Protein AF-A0A8J5ZLN0-F1 (afdb_monomer_lite)

InterPro domains:
  IPR038837 tRNA ligase 1 [PTHR35460] (11-162)

Foldseek 3Di:
DVVVVVLVVVQQLVQLCVQPPPCSVVLSVVVVVVCVVQVKDWDKDWQALVVHALLFRWPDTHIATDWMWRPPPDDIDIDDPVRSVVVCVVSVHWHAKDFADDDPQLVVQVVVLCVVCVLPWWQVSSVVSRVVSGPDIDHISDDCCVGGRTGHSDDDDDDDDD

Organism: NCBI:txid47600

Sequence (162 aa):
MLQLHCCWCFCSGRMFHEAWGSKAGEKQAQFNDFIERNRICISMELVTAVLGDHGQRPREDYAVVTAVTELGNGKPKFYSTLEVIAFCRKWRLPTNHVWLFSTRKSVTSFFAAYDLLCEEGMATSVCRALDEVADISAPGSKDHIKVQGEILEGLVARIVSH

Structure (mmCIF, N/CA/C/O backbone):
data_AF-A0A8J5ZLN0-F1
#
_entry.id   AF-A0A8J5ZLN0-F1
#
loop_
_atom_site.group_PDB
_atom_site.id
_atom_site.type_symbol
_atom_site.label_atom_id
_atom_site.label_alt_id
_atom_site.label_comp_id
_atom_site.label_asym_id
_atom_site.label_entity_id
_atom_site.label_seq_id
_atom_site.pdbx_PDB_ins_code
_atom_site.Cartn_x
_atom_site.Cartn_y
_atom_site.Cartn_z
_atom_site.occupancy
_atom_site.B_iso_or_equiv
_atom_site.auth_seq_id
_atom_site.auth_comp_id
_atom_site.auth_asym_id
_atom_site.auth_atom_id
_atom_site.pdbx_PDB_model_num
ATOM 1 N N . MET A 1 1 ? -22.365 6.991 -11.140 1.00 40.84 1 MET A N 1
ATOM 2 C CA . MET A 1 1 ? -22.388 6.615 -9.705 1.00 40.84 1 MET A CA 1
ATOM 3 C C . MET A 1 1 ? -22.632 5.113 -9.474 1.00 40.84 1 MET A C 1
ATOM 5 O O . MET A 1 1 ? -22.018 4.574 -8.569 1.00 40.84 1 MET A O 1
ATOM 9 N N . LEU A 1 2 ? -23.415 4.403 -10.309 1.00 31.62 2 LEU A N 1
ATOM 10 C CA . LEU A 1 2 ? -23.573 2.931 -10.229 1.00 31.62 2 LEU A CA 1
ATOM 11 C C . LEU A 1 2 ? -22.278 2.125 -10.476 1.00 31.62 2 LEU A C 1
ATOM 13 O O . LEU A 1 2 ? -22.063 1.104 -9.832 1.00 31.62 2 LEU A O 1
ATOM 17 N N . GLN A 1 3 ? -21.400 2.594 -11.366 1.00 36.91 3 GLN A N 1
ATOM 18 C CA . GLN A 1 3 ? -20.183 1.866 -11.752 1.00 36.91 3 GLN A CA 1
ATOM 19 C C . GLN A 1 3 ? -19.179 1.717 -10.592 1.00 36.91 3 GLN A C 1
ATOM 21 O O . GLN A 1 3 ? -18.691 0.620 -10.351 1.00 36.91 3 GLN A O 1
ATOM 26 N N . LEU A 1 4 ? -18.957 2.776 -9.799 1.00 44.47 4 LEU A N 1
ATOM 27 C CA . LEU A 1 4 ? -18.068 2.743 -8.625 1.00 44.47 4 LEU A CA 1
ATOM 28 C C . LEU A 1 4 ? -18.597 1.826 -7.508 1.00 44.47 4 LEU A C 1
ATOM 30 O O . LEU A 1 4 ? -17.821 1.110 -6.880 1.00 44.47 4 LEU A O 1
ATOM 34 N N . HIS A 1 5 ? -19.916 1.796 -7.292 1.00 45.19 5 HIS A N 1
ATOM 35 C CA . HIS A 1 5 ? -20.533 0.935 -6.277 1.00 45.19 5 HIS A CA 1
ATOM 36 C C . HIS A 1 5 ? -20.477 -0.554 -6.674 1.00 45.19 5 HIS A C 1
ATOM 38 O O . HIS A 1 5 ? -20.201 -1.411 -5.836 1.00 45.19 5 HIS A O 1
ATOM 44 N N . CYS A 1 6 ? -20.659 -0.874 -7.963 1.00 48.56 6 CYS A N 1
ATOM 45 C CA . CYS A 1 6 ? -20.462 -2.232 -8.482 1.00 48.56 6 CYS A CA 1
ATOM 46 C C . CYS A 1 6 ? -18.997 -2.681 -8.405 1.00 48.56 6 CYS A C 1
ATOM 48 O O . CYS A 1 6 ? -18.744 -3.812 -7.990 1.00 48.56 6 CYS A O 1
ATOM 50 N N . CYS A 1 7 ? -18.041 -1.809 -8.745 1.00 53.06 7 CYS A N 1
ATOM 51 C CA . CYS A 1 7 ? -16.615 -2.111 -8.611 1.00 53.06 7 CYS A CA 1
ATOM 52 C C . CYS A 1 7 ? -16.233 -2.393 -7.151 1.00 53.06 7 CYS A C 1
ATOM 54 O O . CYS A 1 7 ? -15.542 -3.369 -6.894 1.00 53.06 7 CYS A O 1
ATOM 56 N N . TRP A 1 8 ? -16.747 -1.628 -6.182 1.00 60.25 8 TRP A N 1
ATOM 57 C CA . TRP A 1 8 ? -16.505 -1.886 -4.757 1.00 60.25 8 TRP A CA 1
ATOM 58 C C . TRP A 1 8 ? -17.024 -3.255 -4.292 1.00 60.25 8 TRP A C 1
ATOM 60 O O . TRP A 1 8 ? -16.283 -4.031 -3.684 1.00 60.25 8 TRP A O 1
ATOM 70 N N . CYS A 1 9 ? -18.286 -3.585 -4.583 1.00 60.50 9 CYS A N 1
ATOM 71 C CA . CYS A 1 9 ? -18.861 -4.875 -4.187 1.00 60.50 9 CYS A CA 1
ATOM 72 C C . CYS A 1 9 ? -18.128 -6.053 -4.846 1.00 60.50 9 CYS A C 1
ATOM 74 O O . CYS A 1 9 ? -17.879 -7.069 -4.197 1.00 60.50 9 CYS A O 1
ATOM 76 N N . PHE A 1 10 ? -17.742 -5.905 -6.116 1.00 59.31 10 PHE A N 1
ATOM 77 C CA . PHE A 1 10 ? -17.014 -6.932 -6.855 1.00 59.31 10 PHE A CA 1
ATOM 78 C C . PHE A 1 10 ? -15.578 -7.110 -6.342 1.00 59.31 10 PHE A C 1
ATOM 80 O O . PHE A 1 10 ? -15.160 -8.231 -6.044 1.00 59.31 10 PHE A O 1
ATOM 87 N N . CYS A 1 11 ? -14.837 -6.013 -6.175 1.00 67.38 11 CYS A N 1
ATOM 88 C CA . CYS A 1 11 ? -13.456 -6.043 -5.703 1.00 67.38 11 CYS A CA 1
ATOM 89 C C . CYS A 1 11 ? -13.368 -6.501 -4.247 1.00 67.38 11 CYS A C 1
ATOM 91 O O . CYS A 1 11 ? -12.535 -7.348 -3.943 1.00 67.38 11 CYS A O 1
ATOM 93 N N . SER A 1 12 ? -14.259 -6.043 -3.361 1.00 73.56 12 SER A N 1
ATOM 94 C CA . SER A 1 12 ? -14.265 -6.497 -1.963 1.00 73.56 12 SER A CA 1
ATOM 95 C C . SER A 1 12 ? -14.569 -7.994 -1.844 1.00 73.56 12 SER A C 1
ATOM 97 O O . SER A 1 12 ? -13.830 -8.706 -1.168 1.00 73.56 12 SER A O 1
ATOM 99 N N . GLY A 1 13 ? -15.580 -8.510 -2.553 1.00 83.81 13 GLY A N 1
ATOM 100 C CA . GLY A 1 13 ? -15.891 -9.943 -2.548 1.00 83.81 13 GLY A CA 1
ATOM 101 C C . GLY A 1 13 ? -14.727 -10.801 -3.056 1.00 83.81 13 GLY A C 1
ATOM 102 O O . GLY A 1 13 ? -14.351 -11.784 -2.411 1.00 83.81 13 GLY A O 1
ATOM 103 N N . ARG A 1 14 ? -14.095 -10.398 -4.169 1.00 87.06 14 ARG A N 1
ATOM 104 C CA . ARG A 1 14 ? -12.905 -11.076 -4.706 1.00 87.06 14 ARG A CA 1
ATOM 105 C C . ARG A 1 14 ? -11.724 -11.013 -3.736 1.00 87.06 14 ARG A C 1
ATOM 107 O O . ARG A 1 14 ? -11.115 -12.045 -3.481 1.00 87.06 14 ARG A O 1
ATOM 114 N N . MET A 1 15 ? -11.435 -9.850 -3.152 1.00 88.56 15 MET A N 1
ATOM 115 C CA . MET A 1 15 ? -10.344 -9.676 -2.185 1.00 88.56 15 MET A CA 1
ATOM 116 C C . MET A 1 15 ? -10.493 -10.611 -0.983 1.00 88.56 15 MET A C 1
ATOM 118 O O . MET A 1 15 ? -9.537 -11.283 -0.597 1.00 88.56 15 MET A O 1
ATOM 122 N N . PHE A 1 16 ? -11.696 -10.704 -0.406 1.00 92.88 16 PHE A N 1
ATOM 123 C CA . PHE A 1 16 ? -11.941 -11.635 0.696 1.00 92.88 16 PHE A CA 1
ATOM 124 C C . PHE A 1 16 ? -11.845 -13.096 0.244 1.00 92.88 16 PHE A C 1
ATOM 126 O O . PHE A 1 16 ? -11.366 -13.929 1.014 1.00 92.88 16 PHE A O 1
ATOM 133 N N . HIS A 1 17 ? -12.241 -13.416 -0.992 1.00 93.44 17 HIS A N 1
ATOM 134 C CA . HIS A 1 17 ? -12.068 -14.753 -1.558 1.00 93.44 17 HIS A CA 1
ATOM 135 C C . HIS A 1 17 ? -10.595 -15.137 -1.727 1.00 93.44 17 HIS A C 1
ATOM 137 O O . HIS A 1 17 ? -10.194 -16.201 -1.264 1.00 93.44 17 HIS A O 1
ATOM 143 N N . GLU A 1 18 ? -9.772 -14.257 -2.296 1.00 91.38 18 GLU A N 1
ATOM 144 C CA . GLU A 1 18 ? -8.325 -14.465 -2.430 1.00 91.38 18 GLU A CA 1
ATOM 145 C C . GLU A 1 18 ? -7.643 -14.618 -1.060 1.00 91.38 18 GLU A C 1
ATOM 147 O O . GLU A 1 18 ? -6.796 -15.490 -0.872 1.00 91.38 18 GLU A O 1
ATOM 152 N N . ALA A 1 19 ? -8.039 -13.810 -0.073 1.00 93.50 19 ALA A N 1
ATOM 153 C CA . ALA A 1 19 ? -7.395 -13.784 1.238 1.00 93.50 19 ALA A CA 1
ATOM 154 C C . ALA A 1 19 ? -7.843 -14.900 2.203 1.00 93.50 19 ALA A C 1
ATOM 156 O O . ALA A 1 19 ? -7.068 -15.314 3.079 1.00 93.50 19 ALA A O 1
ATOM 157 N N . TRP A 1 20 ? -9.096 -15.355 2.098 1.00 95.75 20 TRP A N 1
ATOM 158 C CA . TRP A 1 20 ? -9.736 -16.237 3.084 1.00 95.75 20 TRP A CA 1
ATOM 159 C C . TRP A 1 20 ? -10.379 -17.500 2.490 1.00 95.75 20 TRP A C 1
ATOM 161 O O . TRP A 1 20 ? -10.825 -18.362 3.253 1.00 95.75 20 TRP A O 1
ATOM 171 N N . GLY A 1 21 ? -10.417 -17.647 1.162 1.00 95.88 21 GLY A N 1
ATOM 172 C CA . GLY A 1 21 ? -10.935 -18.827 0.469 1.00 95.88 21 GLY A CA 1
ATOM 173 C C . GLY A 1 21 ? -12.384 -19.139 0.838 1.00 95.88 21 GLY A C 1
ATOM 174 O O . GLY A 1 21 ? -13.271 -18.290 0.748 1.00 95.88 21 GLY A O 1
ATOM 175 N N . SER A 1 22 ? -12.631 -20.359 1.319 1.00 96.44 22 SER A N 1
ATOM 176 C CA . SER A 1 22 ? -13.969 -20.807 1.732 1.00 96.44 22 SER A CA 1
ATOM 177 C C . SER A 1 22 ? -14.573 -19.996 2.885 1.00 96.44 22 SER A C 1
ATOM 179 O O . SER A 1 22 ? -15.791 -19.984 3.042 1.00 96.44 22 SER A O 1
ATOM 181 N N . LYS A 1 23 ? -13.754 -19.277 3.668 1.00 96.88 23 LYS A N 1
ATOM 182 C CA . LYS A 1 23 ? -14.210 -18.422 4.781 1.00 96.88 23 LYS A CA 1
ATOM 183 C C . LYS A 1 23 ? -14.510 -16.979 4.372 1.00 96.88 23 LYS A C 1
ATOM 185 O O . LYS A 1 23 ? -14.824 -16.162 5.234 1.00 96.88 23 LYS A O 1
ATOM 190 N N . ALA A 1 24 ? -14.409 -16.645 3.086 1.00 95.62 24 ALA A N 1
ATOM 191 C CA . ALA A 1 24 ? -14.557 -15.279 2.590 1.00 95.62 24 ALA A CA 1
ATOM 192 C C . ALA A 1 24 ? -15.873 -14.618 3.006 1.00 95.62 24 ALA A C 1
ATOM 194 O O . ALA A 1 24 ? -15.840 -13.525 3.561 1.00 95.62 24 ALA A O 1
ATOM 195 N N . GLY A 1 25 ? -17.009 -15.298 2.815 1.00 93.81 25 GLY A N 1
ATOM 196 C CA . GLY A 1 25 ? -18.322 -14.748 3.171 1.00 93.81 25 GLY A CA 1
ATOM 197 C C . GLY A 1 25 ? -18.449 -14.437 4.666 1.00 93.81 25 GLY A C 1
ATOM 198 O O . GLY A 1 25 ? -18.876 -13.348 5.039 1.00 93.81 25 GLY A O 1
ATOM 199 N N . GLU A 1 26 ? -17.995 -15.353 5.527 1.00 96.94 26 GLU A N 1
ATOM 200 C CA . GLU A 1 26 ? -17.982 -15.158 6.984 1.00 96.94 26 GLU A CA 1
ATOM 201 C C . GLU A 1 26 ? -17.080 -13.978 7.384 1.00 96.94 26 GLU A C 1
ATOM 203 O O . GLU A 1 26 ? -17.467 -13.129 8.188 1.00 96.94 26 GLU A O 1
ATOM 208 N N . LYS A 1 27 ? -15.874 -13.899 6.806 1.00 96.81 27 LYS A N 1
ATOM 209 C CA . LYS A 1 27 ? -14.896 -12.852 7.126 1.00 96.81 27 LYS A CA 1
ATOM 210 C C . LYS A 1 27 ? -15.313 -11.484 6.609 1.00 96.81 27 LYS A C 1
ATOM 212 O O . LYS A 1 27 ? -15.113 -10.504 7.320 1.00 96.81 27 LYS A O 1
ATOM 217 N N . GLN A 1 28 ? -15.928 -11.420 5.433 1.00 94.31 28 GLN A N 1
ATOM 218 C CA . GLN A 1 28 ? -16.477 -10.186 4.884 1.00 94.31 28 GLN A CA 1
ATOM 219 C C . GLN A 1 28 ? -17.652 -9.683 5.730 1.00 94.31 28 GLN A C 1
ATOM 221 O O . GLN A 1 28 ? -17.708 -8.495 6.026 1.00 94.31 28 GLN A O 1
ATOM 226 N N . ALA A 1 29 ? -18.540 -10.567 6.198 1.00 94.62 29 ALA A N 1
ATOM 227 C CA . ALA A 1 29 ? -19.616 -10.182 7.114 1.00 94.62 29 ALA A CA 1
ATOM 228 C C . ALA A 1 29 ? -19.066 -9.638 8.447 1.00 94.62 29 ALA A C 1
ATOM 230 O O . ALA A 1 29 ? -19.447 -8.551 8.871 1.00 94.62 29 ALA A O 1
ATOM 231 N N . GLN A 1 30 ? -18.098 -10.333 9.062 1.00 96.31 30 GLN A N 1
ATOM 232 C CA . GLN A 1 30 ? -17.419 -9.858 10.280 1.00 96.31 30 GLN A CA 1
ATOM 233 C C . GLN A 1 30 ? -16.720 -8.509 10.074 1.00 96.31 30 GLN A C 1
ATOM 235 O O . GLN A 1 30 ? -16.711 -7.666 10.971 1.00 96.31 30 GLN A O 1
ATOM 240 N N . PHE A 1 31 ? -16.110 -8.313 8.906 1.00 95.00 31 PHE A N 1
ATOM 241 C CA . PHE A 1 31 ? -15.455 -7.065 8.546 1.00 95.00 31 PHE A CA 1
ATOM 242 C C . PHE A 1 31 ? -16.456 -5.922 8.379 1.00 95.00 31 PHE A C 1
ATOM 244 O O . PHE A 1 31 ? -16.240 -4.861 8.959 1.00 95.00 31 PHE A O 1
ATOM 251 N N . ASN A 1 32 ? -17.554 -6.151 7.654 1.00 93.25 32 ASN A N 1
ATOM 252 C CA . ASN A 1 32 ? -18.622 -5.174 7.447 1.00 93.25 32 ASN A CA 1
ATOM 253 C C . ASN A 1 32 ? -19.240 -4.732 8.784 1.00 93.25 32 ASN A C 1
ATOM 255 O O . ASN A 1 32 ? -19.309 -3.537 9.066 1.00 93.25 32 ASN A O 1
ATOM 259 N N . ASP A 1 33 ? -19.571 -5.690 9.655 1.00 95.88 33 ASP A N 1
ATOM 260 C CA . ASP A 1 33 ? -20.042 -5.417 11.017 1.00 95.88 33 ASP A CA 1
ATOM 261 C C . ASP A 1 33 ? -19.036 -4.568 11.808 1.00 95.88 33 ASP A C 1
ATOM 263 O O . ASP A 1 33 ? -19.405 -3.648 12.540 1.00 95.88 33 ASP A O 1
ATOM 267 N N . PHE A 1 34 ? -17.743 -4.887 11.692 1.00 95.56 34 PHE A N 1
ATOM 268 C CA . PHE A 1 34 ? -16.686 -4.171 12.394 1.00 95.56 34 PHE A CA 1
ATOM 269 C C . PHE A 1 34 ? -16.546 -2.728 11.899 1.00 95.56 34 PHE A C 1
ATOM 271 O O . PHE A 1 34 ? -16.493 -1.819 12.730 1.00 95.56 34 PHE A O 1
ATOM 278 N N . ILE A 1 35 ? -16.490 -2.491 10.585 1.00 94.00 35 ILE A N 1
ATOM 279 C CA . ILE A 1 35 ? -16.344 -1.131 10.046 1.00 94.00 35 ILE A CA 1
ATOM 280 C C . ILE A 1 35 ? -17.577 -0.277 10.347 1.00 94.00 35 ILE A C 1
ATOM 282 O O . ILE A 1 35 ? -17.423 0.891 10.697 1.00 94.00 35 ILE A O 1
ATOM 286 N N . GLU A 1 36 ? -18.781 -0.855 10.306 1.00 93.00 36 GLU A N 1
ATOM 287 C CA . GLU A 1 36 ? -20.021 -0.139 10.601 1.00 93.00 36 GLU A CA 1
ATOM 288 C C . GLU A 1 36 ? -20.095 0.259 12.079 1.00 93.00 36 GLU A C 1
ATOM 290 O O . GLU A 1 36 ? -20.236 1.443 12.399 1.00 93.00 36 GLU A O 1
ATOM 295 N N . ARG A 1 37 ? -19.901 -0.702 12.995 1.00 94.69 37 ARG A N 1
ATOM 296 C CA . ARG A 1 37 ? -19.955 -0.449 14.448 1.00 94.69 37 ARG A CA 1
ATOM 297 C C . ARG A 1 37 ? -18.923 0.577 14.904 1.00 94.69 37 ARG A C 1
ATOM 299 O O . ARG A 1 37 ? -19.210 1.374 15.792 1.00 94.69 37 ARG A O 1
ATOM 306 N N . ASN A 1 38 ? -17.734 0.562 14.302 1.00 93.19 38 ASN A N 1
ATOM 307 C CA . ASN A 1 38 ? -16.646 1.476 14.655 1.00 93.19 38 ASN A CA 1
ATOM 308 C C . ASN A 1 38 ? -16.629 2.754 13.798 1.00 93.19 38 ASN A C 1
ATOM 310 O O . ASN A 1 38 ? -15.749 3.593 13.978 1.00 93.19 38 ASN A O 1
ATOM 314 N N . ARG A 1 39 ? -17.597 2.927 12.882 1.00 93.81 39 ARG A N 1
ATOM 315 C CA . ARG A 1 39 ? -17.697 4.078 11.965 1.00 93.81 39 ARG A CA 1
ATOM 316 C C . ARG A 1 39 ? -16.394 4.319 11.193 1.00 93.81 39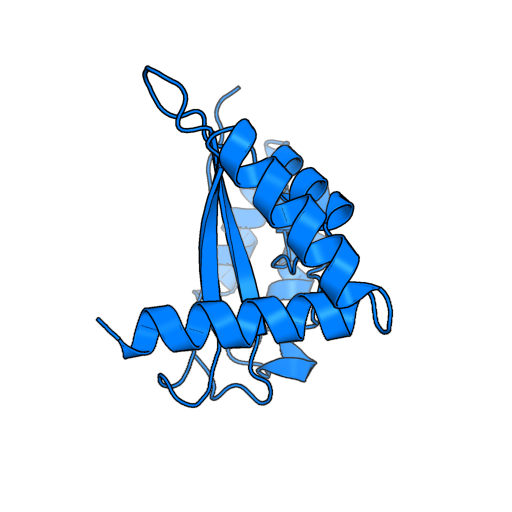 ARG A C 1
ATOM 318 O O . ARG A 1 39 ? -15.909 5.449 11.107 1.00 93.81 39 ARG A O 1
ATOM 325 N N . ILE A 1 40 ? -15.813 3.245 10.667 1.00 94.19 40 ILE A N 1
ATOM 326 C CA . ILE A 1 40 ? -14.556 3.270 9.920 1.00 94.19 40 ILE A CA 1
ATOM 327 C C . ILE A 1 40 ? -14.848 3.502 8.439 1.00 94.19 40 ILE A C 1
ATOM 329 O O . ILE A 1 40 ? -15.629 2.783 7.823 1.00 94.19 40 ILE A O 1
ATOM 333 N N . CYS A 1 41 ? -14.169 4.488 7.866 1.00 93.44 41 CYS A N 1
ATOM 334 C CA . CYS A 1 41 ? -14.076 4.714 6.433 1.00 93.44 41 CYS A CA 1
ATOM 335 C C . CYS A 1 41 ? -12.714 4.228 5.933 1.00 93.44 41 CYS A C 1
ATOM 337 O O . CYS A 1 41 ? -11.691 4.458 6.584 1.00 93.44 41 CYS A O 1
ATOM 339 N N . ILE A 1 42 ? -12.697 3.558 4.783 1.00 92.88 42 ILE A N 1
ATOM 340 C CA . ILE A 1 42 ? -11.475 3.042 4.168 1.00 92.88 42 ILE A CA 1
ATOM 341 C C . ILE A 1 42 ? -11.376 3.626 2.769 1.00 92.88 42 ILE A C 1
ATOM 343 O O . ILE A 1 42 ? -12.248 3.394 1.934 1.00 92.88 42 ILE A O 1
ATOM 347 N N . SER A 1 43 ? -10.297 4.359 2.523 1.00 91.38 43 SER A N 1
ATOM 348 C CA . SER A 1 43 ? -9.935 4.804 1.185 1.00 91.38 43 SER A CA 1
ATOM 349 C C . SER A 1 43 ? -9.063 3.740 0.544 1.00 91.38 43 SER A C 1
ATOM 351 O O . SER A 1 43 ? -8.084 3.275 1.136 1.00 91.38 43 SER A O 1
ATOM 353 N N . MET A 1 44 ? -9.428 3.358 -0.671 1.00 90.75 44 MET A N 1
ATOM 354 C CA . MET A 1 44 ? -8.651 2.441 -1.485 1.00 90.75 44 MET A CA 1
ATOM 355 C C . MET A 1 44 ? -8.450 3.045 -2.863 1.00 90.75 44 MET A C 1
ATOM 357 O O . MET A 1 44 ? -9.314 3.761 -3.368 1.00 90.75 44 MET A O 1
ATOM 361 N N . GLU A 1 45 ? -7.325 2.718 -3.468 1.00 89.19 45 GLU A N 1
ATOM 362 C CA . GLU A 1 45 ? -7.115 2.890 -4.893 1.00 89.19 45 GLU A CA 1
ATOM 363 C C . GLU A 1 45 ? -7.501 1.590 -5.592 1.00 89.19 45 GLU A C 1
ATOM 365 O O . GLU A 1 45 ? -7.071 0.511 -5.182 1.00 89.19 45 GLU A O 1
ATOM 370 N N . LEU A 1 46 ? -8.353 1.693 -6.609 1.00 89.88 46 LEU A N 1
ATOM 371 C CA . LEU A 1 46 ? -8.731 0.574 -7.460 1.00 89.88 46 LEU A CA 1
ATOM 372 C C . LEU A 1 46 ? -7.823 0.577 -8.686 1.00 89.88 46 LEU A C 1
ATOM 374 O O . LEU A 1 46 ? -7.882 1.511 -9.478 1.00 89.88 46 LEU A O 1
ATOM 378 N N . VAL A 1 47 ? -7.052 -0.489 -8.848 1.00 89.31 47 VAL A N 1
ATOM 379 C CA . VAL A 1 47 ? -6.149 -0.705 -9.971 1.00 89.31 47 VAL A CA 1
ATOM 380 C C . VAL A 1 47 ? -6.805 -1.691 -10.928 1.00 89.31 47 VAL A C 1
ATOM 382 O O . VAL A 1 47 ? -6.980 -2.869 -10.609 1.00 89.31 47 VAL A O 1
ATOM 385 N N . THR A 1 48 ? -7.218 -1.204 -12.096 1.00 89.50 48 THR A N 1
ATOM 386 C CA . THR A 1 48 ? -7.880 -2.035 -13.107 1.00 89.50 48 THR A CA 1
ATOM 387 C C . THR A 1 48 ? -7.702 -1.471 -14.506 1.00 89.50 48 THR A C 1
ATOM 389 O O . THR A 1 48 ? -7.923 -0.289 -14.764 1.00 89.50 48 THR A O 1
ATOM 392 N N . ALA A 1 49 ? -7.418 -2.361 -15.454 1.00 90.69 49 ALA A N 1
ATOM 393 C CA . ALA A 1 49 ? -7.293 -2.025 -16.868 1.00 90.69 49 ALA A CA 1
ATOM 394 C C . ALA A 1 49 ? -8.614 -1.549 -17.515 1.00 90.69 49 ALA A C 1
ATOM 396 O O . ALA A 1 49 ? -8.612 -1.081 -18.660 1.00 90.69 49 ALA A O 1
ATOM 397 N N . VAL A 1 50 ? -9.746 -1.703 -16.811 1.00 88.19 50 VAL A N 1
ATOM 398 C CA . VAL A 1 50 ? -11.073 -1.220 -17.228 1.00 88.19 50 VAL A CA 1
ATOM 399 C C . VAL A 1 50 ? -11.202 0.295 -17.062 1.00 88.19 50 VAL A C 1
ATOM 401 O O . VAL A 1 50 ? -11.916 0.927 -17.839 1.00 88.19 50 VAL A O 1
ATOM 404 N N . LEU A 1 51 ? -10.533 0.878 -16.063 1.00 84.75 51 LEU A N 1
ATOM 405 C CA . LEU A 1 51 ? -10.605 2.315 -15.770 1.00 84.75 51 LEU A CA 1
ATOM 406 C C . LEU A 1 51 ? -9.468 3.119 -16.410 1.00 84.75 51 LEU A C 1
ATOM 408 O O . LEU A 1 51 ? -9.530 4.345 -16.416 1.00 84.75 51 LEU A O 1
ATOM 412 N N . GLY A 1 52 ? -8.486 2.440 -16.998 1.00 87.56 52 GLY A N 1
ATOM 413 C CA . GLY A 1 52 ? -7.366 3.056 -17.693 1.00 87.56 52 GLY A CA 1
ATOM 414 C C . GLY A 1 52 ? -6.054 2.377 -17.337 1.00 87.56 52 GLY A C 1
ATOM 415 O O . GLY A 1 52 ? -6.031 1.268 -16.799 1.00 87.56 52 GLY A O 1
ATOM 416 N N . ASP A 1 53 ? -4.967 3.057 -17.669 1.00 90.12 53 ASP A N 1
ATOM 417 C CA . ASP A 1 53 ? -3.627 2.655 -17.270 1.00 90.12 53 ASP A CA 1
ATOM 418 C C . ASP A 1 53 ? -3.241 3.407 -15.989 1.00 90.12 53 ASP A C 1
ATOM 420 O O . ASP A 1 53 ? -3.617 4.564 -15.809 1.00 90.12 53 ASP A O 1
ATOM 424 N N . HIS A 1 54 ? -2.475 2.751 -15.121 1.00 87.62 54 HIS A N 1
ATOM 425 C CA . HIS A 1 54 ? -1.982 3.295 -13.852 1.00 87.62 54 HIS A CA 1
ATOM 426 C C . HIS A 1 54 ? -0.460 3.486 -13.970 1.00 87.62 54 HIS A C 1
ATOM 428 O O . HIS A 1 54 ? 0.341 2.730 -13.433 1.00 87.62 54 HIS A O 1
ATOM 434 N N . GLY A 1 55 ? -0.023 4.366 -14.873 1.00 86.94 55 GLY A N 1
ATOM 435 C CA . GLY A 1 55 ? 1.364 4.401 -15.377 1.00 86.94 55 GLY A CA 1
ATOM 436 C C . GLY A 1 55 ? 1.670 3.289 -16.396 1.00 86.94 55 GLY A C 1
ATOM 437 O O . GLY A 1 55 ? 2.191 3.556 -17.475 1.00 86.94 55 GLY A O 1
ATOM 438 N N . GLN A 1 56 ? 1.258 2.052 -16.112 1.00 90.50 56 GLN A N 1
ATOM 439 C CA . GLN A 1 56 ? 1.189 0.942 -17.066 1.00 90.50 56 GLN A CA 1
ATOM 440 C C . GLN A 1 56 ? -0.161 0.233 -16.948 1.00 90.50 56 GLN A C 1
ATOM 442 O O . GLN A 1 56 ? -0.807 0.252 -15.900 1.00 90.50 56 GLN A O 1
ATOM 447 N N . ARG A 1 57 ? -0.600 -0.402 -18.039 1.00 92.88 57 ARG A N 1
ATOM 448 C CA . ARG A 1 57 ? -1.823 -1.206 -18.062 1.00 92.88 57 ARG A CA 1
ATOM 449 C C . ARG A 1 57 ? -1.741 -2.370 -17.057 1.00 92.88 57 ARG A C 1
ATOM 451 O O . ARG A 1 57 ? -0.899 -3.254 -17.255 1.00 92.88 57 ARG A O 1
ATOM 458 N N . PRO A 1 58 ? -2.617 -2.427 -16.032 1.00 92.38 58 PRO A N 1
ATOM 459 C CA . PRO A 1 58 ? -2.616 -3.518 -15.060 1.00 92.38 58 PRO A CA 1
ATOM 460 C C . PRO A 1 58 ? -2.873 -4.885 -15.707 1.00 92.38 58 PRO A C 1
ATOM 462 O O . PRO A 1 58 ? -3.651 -5.003 -16.656 1.00 92.38 58 PRO A O 1
ATOM 465 N N . ARG A 1 59 ? -2.233 -5.934 -15.177 1.00 93.44 59 ARG A N 1
ATOM 466 C CA . ARG A 1 59 ? -2.442 -7.336 -15.589 1.00 93.44 59 ARG A CA 1
ATOM 467 C C . ARG A 1 59 ? -3.505 -8.040 -14.749 1.00 93.44 59 ARG A C 1
ATOM 469 O O . ARG A 1 59 ? -4.088 -9.022 -15.199 1.00 93.44 59 ARG A O 1
ATOM 476 N N . GLU A 1 60 ? -3.742 -7.542 -13.541 1.00 90.38 60 GLU A N 1
ATOM 477 C CA . GLU A 1 60 ? -4.773 -8.009 -12.620 1.00 90.38 60 GLU A CA 1
ATOM 478 C C . GLU A 1 60 ? -5.624 -6.832 -12.142 1.00 90.38 60 GLU A C 1
ATOM 480 O O . GLU A 1 60 ? -5.139 -5.704 -12.056 1.00 90.38 60 GLU A O 1
ATOM 485 N N . ASP A 1 61 ? -6.872 -7.118 -11.769 1.00 88.19 61 ASP A N 1
ATOM 486 C CA . ASP A 1 61 ? -7.718 -6.171 -11.046 1.00 88.19 61 ASP A CA 1
ATOM 487 C C . ASP A 1 61 ? -7.505 -6.350 -9.544 1.00 88.19 61 ASP A C 1
ATOM 489 O O . ASP A 1 61 ? -7.744 -7.434 -8.999 1.00 88.19 61 ASP A O 1
ATOM 493 N N . TYR A 1 62 ? -7.096 -5.291 -8.859 1.00 87.81 62 TYR A N 1
ATOM 494 C CA . TYR A 1 62 ? -6.925 -5.301 -7.411 1.00 87.81 62 TYR A CA 1
ATOM 495 C C . TYR A 1 62 ? -7.181 -3.918 -6.825 1.00 87.81 62 TYR A C 1
ATOM 497 O O . TYR A 1 62 ? -7.332 -2.937 -7.542 1.00 87.81 62 TYR A O 1
ATOM 505 N N . ALA A 1 63 ? -7.254 -3.835 -5.503 1.00 89.88 63 ALA A N 1
ATOM 506 C CA . ALA A 1 63 ? -7.301 -2.560 -4.808 1.00 89.88 63 ALA A CA 1
ATOM 507 C C . ALA A 1 63 ? -6.219 -2.522 -3.739 1.00 89.88 63 ALA A C 1
ATOM 509 O O . ALA A 1 63 ? -5.853 -3.569 -3.210 1.00 89.88 63 ALA A O 1
ATOM 510 N N . VAL A 1 64 ? -5.733 -1.333 -3.404 1.00 90.50 64 VAL A N 1
ATOM 511 C CA . VAL A 1 64 ? -4.776 -1.111 -2.315 1.00 90.50 64 VAL A CA 1
ATOM 512 C C . VAL A 1 64 ? -5.340 -0.098 -1.338 1.00 90.50 64 VAL A C 1
ATOM 514 O O . VAL A 1 64 ? -5.902 0.921 -1.731 1.00 90.50 64 VAL A O 1
ATOM 517 N N . VAL A 1 65 ? -5.223 -0.380 -0.043 1.00 92.88 65 VAL A N 1
ATOM 518 C CA . VAL A 1 65 ? -5.665 0.548 1.002 1.00 92.88 65 VAL A CA 1
ATOM 519 C C . VAL A 1 65 ? -4.690 1.717 1.086 1.00 92.88 65 VAL A C 1
ATOM 521 O O . VAL A 1 65 ? -3.497 1.517 1.314 1.00 92.88 65 VAL A O 1
ATOM 524 N N . THR A 1 66 ? -5.208 2.938 0.952 1.00 91.75 66 THR A N 1
ATOM 525 C CA . THR A 1 66 ? -4.420 4.181 0.991 1.00 91.75 66 THR A CA 1
ATOM 526 C C . THR A 1 66 ? -4.635 4.969 2.280 1.00 91.75 66 THR A C 1
ATOM 528 O O . THR A 1 66 ? -3.715 5.630 2.760 1.00 91.75 66 THR A O 1
ATOM 531 N N . ALA A 1 67 ? -5.819 4.870 2.892 1.00 92.50 67 ALA A N 1
ATOM 532 C CA . ALA A 1 67 ? -6.095 5.465 4.195 1.00 92.50 67 ALA A CA 1
ATOM 533 C C . ALA A 1 67 ? -7.193 4.711 4.952 1.00 92.50 67 ALA A C 1
ATOM 535 O O . ALA A 1 67 ? -8.101 4.128 4.361 1.00 92.50 67 ALA A O 1
ATOM 536 N N . VAL A 1 68 ? -7.126 4.775 6.281 1.00 94.62 68 VAL A N 1
ATOM 537 C CA . VAL A 1 68 ? -8.180 4.307 7.185 1.00 94.62 68 VAL A CA 1
ATOM 538 C C . VAL A 1 68 ? -8.504 5.439 8.148 1.00 94.62 68 VAL A C 1
ATOM 540 O O . VAL A 1 68 ? -7.596 6.057 8.713 1.00 94.62 68 VAL A O 1
ATOM 543 N N . THR A 1 69 ? -9.793 5.708 8.328 1.00 95.56 69 THR A N 1
ATOM 544 C CA . THR A 1 69 ? -10.272 6.835 9.125 1.00 95.56 69 THR A CA 1
ATOM 545 C C . THR A 1 69 ? -11.425 6.410 10.018 1.00 95.56 69 THR A C 1
ATOM 547 O O . THR A 1 69 ? -12.436 5.908 9.537 1.00 95.56 69 THR A O 1
ATOM 550 N N . GLU A 1 70 ? -11.321 6.671 11.316 1.00 94.88 70 GLU A N 1
ATOM 551 C CA . GLU A 1 70 ? -12.449 6.577 12.246 1.00 94.88 70 GLU A CA 1
ATOM 552 C C . GLU A 1 70 ? -13.224 7.897 12.218 1.00 94.88 70 GLU A C 1
ATOM 554 O O . GLU A 1 70 ? -12.690 8.952 12.572 1.00 94.88 70 GLU A O 1
ATOM 559 N N . LEU A 1 71 ? -14.481 7.856 11.773 1.00 90.19 71 LEU A N 1
ATOM 560 C CA . LEU A 1 71 ? -15.296 9.060 11.585 1.00 90.19 71 LEU A CA 1
ATOM 561 C C . LEU A 1 71 ? -15.838 9.624 12.907 1.00 90.19 71 LEU A C 1
ATOM 563 O O . LEU A 1 71 ? -16.100 10.820 12.989 1.00 90.19 71 LEU A O 1
ATOM 567 N N . GLY A 1 72 ? -15.979 8.789 13.944 1.00 79.12 72 GLY A N 1
ATOM 568 C CA . GLY A 1 72 ? -16.414 9.205 15.283 1.00 79.12 72 GLY A CA 1
ATOM 569 C C . GLY A 1 72 ? -17.683 10.076 15.299 1.00 79.12 72 GLY A C 1
ATOM 570 O O . GLY A 1 72 ? -18.522 9.995 14.397 1.00 79.12 72 GLY A O 1
ATOM 571 N N . ASN A 1 73 ? -17.801 10.904 16.345 1.00 77.75 73 ASN A N 1
ATOM 572 C CA . ASN A 1 73 ? -18.828 11.951 16.506 1.00 77.75 73 ASN A CA 1
ATOM 573 C C . ASN A 1 73 ? -18.222 13.373 16.451 1.00 77.75 73 ASN A C 1
ATOM 575 O O . ASN A 1 73 ? -18.847 14.338 16.880 1.00 77.75 73 ASN A O 1
ATOM 579 N N . GLY A 1 74 ? -16.980 13.498 15.977 1.00 83.19 74 GLY A N 1
ATOM 580 C CA . GLY A 1 74 ? -16.203 14.737 15.993 1.00 83.19 74 GLY A CA 1
ATOM 581 C C . GLY A 1 74 ? -15.201 14.778 14.842 1.00 83.19 74 GLY A C 1
ATOM 582 O O . GLY A 1 74 ? -15.496 14.311 13.746 1.00 83.19 74 GLY A O 1
ATOM 583 N N . LYS A 1 75 ? -14.003 15.333 15.072 1.00 89.31 75 LYS A N 1
ATOM 584 C CA . LYS A 1 75 ? -12.949 15.350 14.048 1.00 89.31 75 LYS A CA 1
ATOM 585 C C . LYS A 1 75 ? -12.528 13.908 13.702 1.00 89.31 75 LYS A C 1
ATOM 587 O O . LYS A 1 75 ? -12.175 13.174 14.626 1.00 89.31 75 LYS A O 1
ATOM 592 N N . PRO A 1 76 ? -12.505 13.513 12.415 1.00 92.75 76 PRO A N 1
ATOM 593 C CA . PRO A 1 76 ? -12.082 12.173 12.030 1.00 92.75 76 PRO A CA 1
ATOM 594 C C . PRO A 1 76 ? -10.633 11.885 12.444 1.00 92.75 76 PRO A C 1
ATOM 596 O O . PRO A 1 76 ? -9.748 12.728 12.253 1.00 92.75 76 PRO A O 1
ATOM 599 N N . LYS A 1 77 ? -10.380 10.686 12.980 1.00 93.50 77 LYS A N 1
ATOM 600 C CA . LYS A 1 77 ? -9.028 10.202 13.289 1.00 93.50 77 LYS A CA 1
ATOM 601 C C . LYS A 1 77 ? -8.508 9.404 12.098 1.00 93.50 77 LYS A C 1
ATOM 603 O O . LYS A 1 77 ? -8.998 8.314 11.819 1.00 93.50 77 LYS A O 1
ATOM 608 N N . PHE A 1 78 ? -7.491 9.929 11.423 1.00 92.69 78 PHE A N 1
ATOM 609 C CA . PHE A 1 78 ? -6.766 9.198 10.384 1.00 92.69 78 PHE A CA 1
ATOM 610 C C . PHE A 1 78 ? -5.700 8.316 11.017 1.00 92.69 78 PHE A C 1
ATOM 612 O O . PHE A 1 78 ? -4.934 8.776 11.865 1.00 92.69 78 PHE A O 1
ATOM 619 N N . TYR A 1 79 ? -5.628 7.068 10.574 1.00 93.19 79 TYR A N 1
ATOM 620 C CA . TYR A 1 79 ? -4.596 6.143 11.017 1.00 93.19 79 TYR A CA 1
ATOM 621 C C . TYR A 1 79 ? -3.213 6.618 10.542 1.00 93.19 79 TYR A C 1
ATOM 623 O O . TYR A 1 79 ? -3.035 7.169 9.446 1.00 93.19 79 TYR A O 1
ATOM 631 N N . SER A 1 80 ? -2.210 6.421 11.392 1.00 90.88 80 SER A N 1
ATOM 632 C CA . SER A 1 80 ? -0.803 6.467 11.000 1.00 90.88 80 SER A CA 1
ATOM 633 C C . SER A 1 80 ? -0.487 5.339 10.015 1.00 90.88 80 SER A C 1
ATOM 635 O O . SER A 1 80 ? -1.211 4.348 9.930 1.00 90.88 80 SER A O 1
ATOM 637 N N . THR A 1 81 ? 0.620 5.448 9.281 1.00 88.8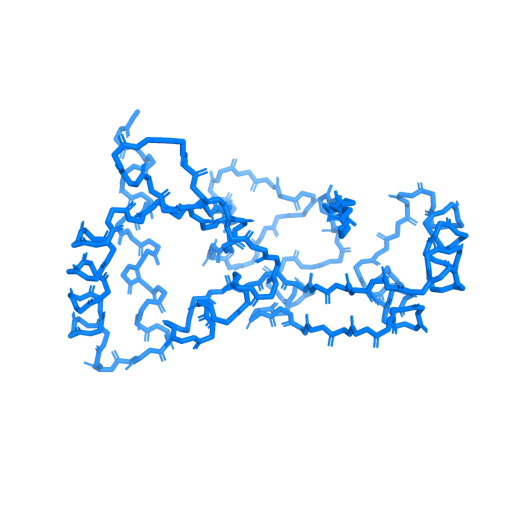8 81 THR A N 1
ATOM 638 C CA . THR A 1 81 ? 1.038 4.410 8.325 1.00 88.88 81 THR A CA 1
ATOM 639 C C . THR A 1 81 ? 1.172 3.034 8.990 1.00 88.88 81 THR A C 1
ATOM 641 O O . THR A 1 81 ? 0.733 2.032 8.432 1.00 88.88 81 THR A O 1
ATOM 644 N N . LEU A 1 82 ? 1.701 2.980 10.218 1.00 88.75 82 LEU A N 1
ATOM 645 C CA . LEU A 1 82 ? 1.807 1.734 10.983 1.00 88.75 82 LEU A CA 1
ATOM 646 C C . LEU A 1 82 ? 0.433 1.179 11.382 1.00 88.75 82 LEU A C 1
ATOM 648 O O . LEU A 1 82 ? 0.214 -0.027 11.267 1.00 88.75 82 LEU A O 1
ATOM 652 N N . GLU A 1 83 ? -0.505 2.037 11.799 1.00 93.50 83 GLU A N 1
ATOM 653 C CA . GLU A 1 83 ? -1.888 1.630 12.085 1.00 93.50 83 GLU A CA 1
ATOM 654 C C . GLU A 1 83 ? -2.594 1.112 10.818 1.00 93.50 83 GLU A C 1
ATOM 656 O O . GLU A 1 83 ? -3.282 0.096 10.892 1.00 93.50 83 GLU A O 1
ATOM 661 N N . VAL A 1 84 ? -2.383 1.730 9.646 1.00 92.69 84 VAL A N 1
ATOM 662 C CA . VAL A 1 84 ? -2.920 1.237 8.361 1.00 92.69 84 VAL A CA 1
ATOM 663 C C . VAL A 1 84 ? -2.342 -0.136 8.016 1.00 92.69 84 VAL A C 1
ATOM 665 O O . VAL A 1 84 ? -3.104 -1.052 7.706 1.00 92.69 84 VAL A O 1
ATOM 668 N N . ILE A 1 85 ? -1.022 -0.325 8.121 1.00 91.88 85 ILE A N 1
ATOM 669 C CA . ILE A 1 85 ? -0.377 -1.626 7.872 1.00 91.88 85 ILE A CA 1
ATOM 670 C C . ILE A 1 85 ? -0.932 -2.690 8.825 1.00 91.88 85 ILE A C 1
ATOM 672 O O . ILE A 1 85 ? -1.281 -3.791 8.392 1.00 91.88 85 ILE A O 1
ATOM 676 N N . ALA A 1 86 ? -1.041 -2.378 10.118 1.00 93.88 86 ALA A N 1
ATOM 677 C CA . ALA A 1 86 ? -1.579 -3.297 11.115 1.00 93.88 86 ALA A CA 1
ATOM 678 C C . ALA A 1 86 ? -3.047 -3.654 10.828 1.00 93.88 86 ALA A C 1
ATOM 680 O O . ALA A 1 86 ? -3.421 -4.829 10.870 1.00 93.88 86 ALA A O 1
ATOM 681 N N . PHE A 1 87 ? -3.863 -2.657 10.481 1.00 95.44 87 PHE A N 1
ATOM 682 C CA . PHE A 1 87 ? -5.257 -2.839 10.090 1.00 95.44 87 PHE A CA 1
ATOM 683 C C . PHE A 1 87 ? -5.386 -3.760 8.875 1.00 95.44 87 PHE A C 1
ATOM 685 O O . PHE A 1 87 ? -6.149 -4.728 8.903 1.00 95.44 87 PHE A O 1
ATOM 692 N N . CYS A 1 88 ? -4.603 -3.505 7.828 1.00 94.94 88 CYS A N 1
ATOM 693 C CA . CYS A 1 88 ? -4.644 -4.293 6.604 1.00 94.94 88 CYS A CA 1
ATOM 694 C C . CYS A 1 88 ? -4.171 -5.726 6.844 1.00 94.94 88 CYS A C 1
ATOM 696 O O . CYS A 1 88 ? -4.841 -6.658 6.415 1.00 94.94 88 CYS A O 1
ATOM 698 N N . ARG A 1 89 ? -3.099 -5.934 7.617 1.00 93.81 89 ARG A N 1
ATOM 699 C CA . ARG A 1 89 ? -2.633 -7.279 7.996 1.00 93.81 89 ARG A CA 1
ATOM 700 C C . ARG A 1 89 ? -3.685 -8.061 8.781 1.00 93.81 89 ARG A C 1
ATOM 702 O O . ARG A 1 89 ? -3.889 -9.241 8.504 1.00 93.81 89 ARG A O 1
ATOM 709 N N . LYS A 1 90 ? -4.385 -7.411 9.720 1.00 95.69 90 LYS A N 1
ATOM 710 C CA . LYS A 1 90 ? -5.469 -8.031 10.502 1.00 95.69 90 LYS A CA 1
ATOM 711 C C . LYS A 1 90 ? -6.580 -8.571 9.599 1.00 95.69 90 LYS A C 1
ATOM 713 O O . LYS A 1 90 ? -7.057 -9.683 9.817 1.00 95.69 90 LYS A O 1
ATOM 718 N N . TRP A 1 91 ? -6.978 -7.795 8.595 1.00 95.06 91 TRP A N 1
ATOM 719 C CA . TRP A 1 91 ? -8.083 -8.134 7.693 1.00 95.06 91 TRP A CA 1
ATOM 720 C C . TRP A 1 91 ? -7.642 -8.791 6.378 1.00 95.06 91 TRP A C 1
ATOM 722 O O . TRP A 1 91 ? -8.492 -9.189 5.584 1.00 95.06 91 TRP A O 1
ATOM 732 N N . ARG A 1 92 ? -6.327 -8.964 6.188 1.00 94.56 92 ARG A N 1
ATOM 733 C CA . ARG A 1 92 ? -5.678 -9.411 4.945 1.00 94.56 92 ARG A CA 1
ATOM 734 C C . ARG A 1 92 ? -6.080 -8.568 3.730 1.00 94.56 92 ARG A C 1
ATOM 736 O O . ARG A 1 92 ? -6.297 -9.092 2.642 1.00 94.56 92 ARG A O 1
ATOM 743 N N . LEU A 1 93 ? -6.202 -7.261 3.938 1.00 93.56 93 LEU A N 1
ATOM 744 C CA . LEU A 1 93 ? -6.448 -6.301 2.867 1.00 93.56 93 LEU A CA 1
ATOM 745 C C . LEU A 1 93 ? -5.121 -5.935 2.190 1.00 93.56 93 LEU A C 1
ATOM 747 O O . LEU A 1 93 ? -4.100 -5.883 2.883 1.00 93.56 93 LEU A O 1
ATOM 751 N N . PRO A 1 94 ? -5.110 -5.650 0.878 1.00 92.56 94 PRO A N 1
ATOM 752 C CA . PRO A 1 94 ? -3.877 -5.320 0.192 1.00 92.56 94 PRO A CA 1
ATOM 753 C C . PRO A 1 94 ? -3.324 -3.949 0.592 1.00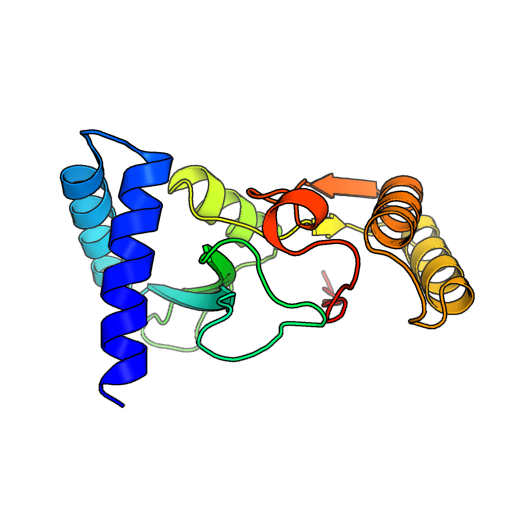 92.56 94 PRO A C 1
ATOM 755 O O . PRO A 1 94 ? -4.051 -2.958 0.682 1.00 92.56 94 PRO A O 1
ATOM 758 N N . THR A 1 95 ? -2.011 -3.897 0.780 1.00 92.38 95 THR A N 1
ATOM 759 C CA . THR A 1 95 ? -1.227 -2.680 1.018 1.00 92.38 95 THR A CA 1
ATOM 760 C C . THR A 1 95 ? -0.232 -2.447 -0.107 1.00 92.38 95 THR A C 1
ATOM 762 O O . THR A 1 95 ? 0.271 -3.408 -0.697 1.00 92.38 95 THR A O 1
ATOM 765 N N . ASN A 1 96 ? 0.119 -1.181 -0.325 1.00 91.56 96 ASN A N 1
ATOM 766 C CA . ASN A 1 96 ? 1.306 -0.813 -1.092 1.00 91.56 96 ASN A CA 1
ATOM 767 C C . ASN A 1 96 ? 2.596 -1.181 -0.348 1.00 91.56 96 ASN A C 1
ATOM 769 O O . ASN A 1 96 ? 2.580 -1.485 0.851 1.00 91.56 96 ASN A O 1
ATOM 773 N N . HIS A 1 97 ? 3.710 -1.155 -1.079 1.00 93.44 97 HIS A N 1
ATOM 774 C CA . HIS A 1 97 ? 5.045 -1.167 -0.489 1.00 93.44 97 HIS A CA 1
ATOM 775 C C . HIS A 1 97 ? 5.243 0.135 0.291 1.00 93.44 97 HIS A C 1
ATOM 777 O O . HIS A 1 97 ? 4.910 1.214 -0.197 1.00 93.44 97 HIS A O 1
ATOM 783 N N . VAL A 1 98 ? 5.724 0.032 1.527 1.00 93.62 98 VAL A N 1
ATOM 784 C CA . VAL A 1 98 ? 5.947 1.177 2.412 1.00 93.62 98 VAL A CA 1
ATOM 785 C C . VAL A 1 98 ? 7.405 1.229 2.839 1.00 93.62 98 VAL A C 1
ATOM 787 O O . VAL A 1 98 ? 7.937 0.249 3.357 1.00 93.62 98 VAL A O 1
ATOM 790 N N . TRP A 1 99 ? 8.001 2.411 2.714 1.00 94.81 99 TRP A N 1
ATOM 791 C CA . TRP A 1 99 ? 9.322 2.738 3.243 1.00 94.81 99 TRP A CA 1
ATOM 792 C C . TRP A 1 99 ? 9.195 3.781 4.353 1.00 94.81 99 TRP A C 1
ATOM 794 O O . TRP A 1 99 ? 8.508 4.791 4.189 1.00 94.81 99 TRP A O 1
ATOM 804 N N . LEU A 1 100 ? 9.836 3.534 5.496 1.00 93.56 100 LEU A N 1
ATOM 805 C CA . LEU A 1 100 ? 9.889 4.464 6.621 1.00 93.56 100 LEU A CA 1
ATOM 806 C C . LEU A 1 100 ? 11.292 5.057 6.753 1.00 93.56 100 LEU A C 1
ATOM 808 O O . LEU A 1 100 ? 12.278 4.327 6.858 1.00 93.56 100 LEU A O 1
ATOM 812 N N . PHE A 1 101 ? 11.344 6.384 6.839 1.00 94.38 101 PHE A N 1
ATOM 813 C CA . PHE A 1 101 ? 12.555 7.169 7.059 1.00 94.38 101 PHE A CA 1
ATOM 814 C C . PHE A 1 101 ? 12.363 7.992 8.336 1.00 94.38 101 PHE A C 1
ATOM 816 O O . PHE A 1 101 ? 11.626 8.974 8.360 1.00 94.38 101 PHE A O 1
ATOM 823 N N . SER A 1 102 ? 12.974 7.540 9.424 1.00 92.62 102 SER A N 1
ATOM 824 C CA . SER A 1 102 ? 12.826 8.078 10.782 1.00 92.62 102 SER A CA 1
ATOM 825 C C . SER A 1 102 ? 14.069 8.809 11.292 1.00 92.62 102 SER A C 1
ATOM 827 O O . SER A 1 102 ? 13.989 9.559 12.265 1.00 92.62 102 SER A O 1
ATOM 829 N N . THR A 1 103 ? 15.223 8.628 10.643 1.00 94.00 103 THR A N 1
ATOM 830 C CA . THR A 1 103 ? 16.467 9.309 11.017 1.00 94.00 103 THR A CA 1
ATOM 831 C C . THR A 1 103 ? 16.796 10.434 10.043 1.00 94.00 103 THR A C 1
ATOM 833 O O . THR A 1 103 ? 16.499 10.367 8.853 1.00 94.00 103 THR A O 1
ATOM 836 N N . ARG A 1 104 ? 17.502 11.470 10.519 1.00 94.62 104 ARG A N 1
ATOM 837 C CA . ARG A 1 104 ? 18.003 12.538 9.634 1.00 94.62 104 ARG A CA 1
ATOM 838 C C . ARG A 1 104 ? 18.827 11.971 8.472 1.00 94.62 104 ARG A C 1
ATOM 840 O O . ARG A 1 104 ? 18.729 12.470 7.359 1.00 94.62 104 ARG A O 1
ATOM 847 N N . LYS A 1 105 ? 19.612 10.918 8.727 1.00 96.62 105 LYS A N 1
ATOM 848 C CA . LYS A 1 105 ? 20.443 10.251 7.718 1.00 96.62 105 LYS A CA 1
ATOM 849 C C . LYS A 1 105 ? 19.594 9.586 6.631 1.00 96.62 105 LYS A C 1
ATOM 851 O O . LYS A 1 105 ? 19.865 9.811 5.452 1.00 96.62 105 LYS A O 1
ATOM 856 N N . SER A 1 106 ? 18.598 8.782 7.008 1.00 96.50 106 SER A N 1
ATOM 857 C CA . SER A 1 106 ? 17.742 8.069 6.050 1.00 96.50 106 SER A CA 1
ATOM 858 C C . SER A 1 106 ? 16.863 9.037 5.260 1.00 96.50 106 SER A C 1
ATOM 860 O O . SER A 1 106 ? 16.755 8.898 4.048 1.00 96.50 106 SER A O 1
ATOM 862 N N . VAL A 1 107 ? 16.362 10.105 5.890 1.00 95.06 107 VAL A N 1
ATOM 863 C CA . VAL A 1 107 ? 15.628 11.181 5.200 1.00 95.06 107 VAL A CA 1
ATOM 864 C C . VAL A 1 107 ? 16.505 11.908 4.174 1.00 95.06 107 VAL A C 1
ATOM 866 O O . VAL A 1 107 ? 16.084 12.100 3.038 1.00 95.06 107 VAL A O 1
ATOM 869 N N . THR A 1 108 ? 17.740 12.289 4.522 1.00 96.31 108 THR A N 1
ATOM 870 C CA . THR A 1 108 ? 18.667 12.895 3.547 1.00 96.31 108 THR A CA 1
ATOM 871 C C . THR A 1 108 ? 18.999 11.932 2.405 1.00 96.31 108 THR A C 1
ATOM 873 O O . THR A 1 108 ? 19.069 12.355 1.255 1.00 96.31 108 THR A O 1
ATOM 876 N N . SER A 1 109 ? 19.169 10.644 2.710 1.00 97.00 109 SER A N 1
ATOM 877 C CA . SER A 1 109 ? 19.456 9.618 1.699 1.00 97.00 109 SER A CA 1
ATOM 878 C C . SER A 1 109 ? 18.267 9.393 0.763 1.00 97.00 109 SER A C 1
ATOM 880 O O . SER A 1 109 ? 18.470 9.254 -0.437 1.00 97.00 109 SER A O 1
ATOM 882 N N . PHE A 1 110 ? 17.038 9.430 1.288 1.00 95.12 110 PHE A N 1
ATOM 883 C CA . PHE A 1 110 ? 15.814 9.392 0.491 1.00 95.12 110 PHE A CA 1
ATOM 884 C C . PHE A 1 110 ? 15.765 10.535 -0.522 1.00 95.12 110 PHE A C 1
ATOM 886 O O . PHE A 1 110 ? 15.590 10.268 -1.704 1.00 95.12 110 PHE A O 1
ATOM 893 N N . PHE A 1 111 ? 15.968 11.785 -0.090 1.00 94.00 111 PHE A N 1
ATOM 894 C CA . PHE A 1 111 ? 15.943 12.923 -1.014 1.00 94.00 111 PHE A CA 1
ATOM 895 C C . PHE A 1 111 ? 17.048 12.828 -2.071 1.00 94.00 111 PHE A C 1
ATOM 897 O O . PHE A 1 111 ? 16.771 13.021 -3.246 1.00 94.00 111 PHE A O 1
ATOM 904 N N . ALA A 1 112 ? 18.266 12.428 -1.690 1.00 95.38 112 ALA A N 1
ATOM 905 C CA . ALA A 1 112 ? 19.349 12.227 -2.654 1.00 95.38 112 ALA A CA 1
ATOM 906 C C . ALA A 1 112 ? 19.037 11.119 -3.680 1.00 95.38 112 ALA A C 1
ATOM 908 O O . ALA A 1 112 ? 19.346 11.268 -4.860 1.00 95.38 112 ALA A O 1
ATOM 909 N N . ALA A 1 113 ? 18.422 10.015 -3.242 1.00 93.94 113 ALA A N 1
ATOM 910 C CA . ALA A 1 113 ? 17.985 8.945 -4.133 1.00 93.94 113 ALA A CA 1
ATOM 911 C C . ALA A 1 113 ? 16.840 9.405 -5.047 1.00 93.94 113 ALA A C 1
ATOM 913 O O . ALA A 1 113 ? 16.871 9.121 -6.239 1.00 93.94 113 ALA A O 1
ATOM 914 N N . TYR A 1 114 ? 15.862 10.138 -4.511 1.00 91.44 114 TYR A N 1
ATOM 915 C CA . TYR A 1 114 ? 14.742 10.688 -5.276 1.00 91.44 114 TYR A CA 1
ATOM 916 C C . TYR A 1 114 ? 15.221 11.664 -6.359 1.00 91.44 114 TYR A C 1
ATOM 918 O O . TYR A 1 114 ? 14.843 11.515 -7.518 1.00 91.44 114 TYR A O 1
ATOM 926 N N . ASP A 1 115 ? 16.119 12.591 -6.012 1.00 91.88 115 ASP A N 1
ATOM 927 C CA . ASP A 1 115 ? 16.710 13.548 -6.954 1.00 91.88 115 ASP A CA 1
ATOM 928 C C . ASP A 1 115 ? 17.504 12.841 -8.064 1.00 91.88 115 ASP A C 1
ATOM 930 O O . ASP A 1 115 ? 17.423 13.228 -9.227 1.00 91.88 115 ASP A O 1
ATOM 934 N N . LEU A 1 116 ? 18.249 11.779 -7.723 1.00 90.56 116 LEU A N 1
ATOM 935 C CA . LEU A 1 116 ? 19.003 10.984 -8.698 1.00 90.56 116 LEU A CA 1
ATOM 936 C C . LEU A 1 116 ? 18.089 10.193 -9.639 1.00 90.56 116 LEU A C 1
ATOM 938 O O . LEU A 1 116 ? 18.406 10.049 -10.817 1.00 90.56 116 LEU A O 1
ATOM 942 N N . LEU A 1 117 ? 16.985 9.659 -9.113 1.00 87.88 117 LEU A N 1
ATOM 943 C CA . LEU A 1 117 ? 15.974 8.975 -9.913 1.00 87.88 117 LEU A CA 1
ATOM 944 C C . LEU A 1 117 ? 15.212 9.961 -10.806 1.00 87.88 117 LEU A C 1
ATOM 946 O O . LEU A 1 117 ? 14.721 9.545 -11.841 1.00 87.88 117 LEU A O 1
ATOM 950 N N . CYS A 1 118 ? 15.121 11.243 -10.433 1.00 82.00 118 CYS A N 1
ATOM 951 C CA . CYS A 1 118 ? 14.483 12.309 -11.215 1.00 82.00 118 CYS A CA 1
ATOM 952 C C . CYS A 1 118 ? 13.048 11.975 -11.670 1.00 82.00 118 CYS A C 1
ATOM 954 O O . CYS A 1 118 ? 12.620 12.392 -12.737 1.00 82.00 118 CYS A O 1
ATOM 956 N N . GLU A 1 119 ? 12.311 11.177 -10.887 1.00 72.25 119 GLU A N 1
ATOM 957 C CA . GLU A 1 119 ? 10.987 10.636 -11.268 1.00 72.25 119 GLU A CA 1
ATOM 958 C C . GLU A 1 119 ? 11.006 9.742 -12.531 1.00 72.25 119 GLU A C 1
ATOM 960 O O . GLU A 1 119 ? 9.968 9.289 -13.009 1.00 72.25 119 GLU A O 1
ATOM 965 N N . GLU A 1 120 ? 12.196 9.408 -13.025 1.00 75.50 120 GLU A N 1
ATOM 966 C CA . GLU A 1 120 ? 12.470 8.601 -14.204 1.00 75.50 120 GLU A CA 1
ATOM 967 C C . GLU A 1 120 ? 13.119 7.281 -13.758 1.00 75.50 120 GLU A C 1
ATOM 969 O O . GLU A 1 120 ? 14.324 7.158 -13.543 1.00 75.50 120 GLU A O 1
ATOM 974 N N . GLY A 1 121 ? 12.307 6.241 -13.580 1.00 80.81 121 GLY A N 1
ATOM 975 C CA . GLY A 1 121 ? 12.823 4.946 -13.152 1.00 80.81 121 GLY A CA 1
ATOM 976 C C . GLY A 1 121 ? 11.820 3.816 -13.300 1.00 80.81 121 GLY A C 1
ATOM 977 O O . GLY A 1 121 ? 10.610 4.007 -13.212 1.00 80.81 121 GLY A O 1
ATOM 978 N N . MET A 1 122 ? 12.347 2.610 -13.495 1.00 92.12 122 MET A N 1
ATOM 979 C CA . MET A 1 122 ? 11.551 1.385 -13.477 1.00 92.12 122 MET A CA 1
ATOM 980 C C . MET A 1 122 ? 11.276 0.982 -12.024 1.00 92.12 122 MET A C 1
ATOM 982 O O . MET A 1 122 ? 12.131 1.186 -11.154 1.00 92.12 122 MET A O 1
ATOM 986 N N . ALA A 1 123 ? 10.126 0.364 -11.762 1.00 92.81 123 ALA A N 1
ATOM 987 C CA . ALA A 1 123 ? 9.694 -0.103 -10.451 1.00 92.81 123 ALA A CA 1
ATOM 988 C C . ALA A 1 123 ? 10.793 -0.913 -9.762 1.00 92.81 123 ALA A C 1
ATOM 990 O O . ALA A 1 123 ? 11.100 -0.659 -8.602 1.00 92.81 123 ALA A O 1
ATOM 991 N N . THR A 1 124 ? 11.472 -1.803 -10.495 1.00 94.25 124 THR A N 1
ATOM 992 C CA . THR A 1 124 ? 12.614 -2.560 -9.967 1.00 94.25 124 THR A CA 1
ATOM 993 C C . THR A 1 124 ? 13.729 -1.651 -9.437 1.00 94.25 124 THR A C 1
ATOM 995 O O . THR A 1 124 ? 14.206 -1.837 -8.317 1.00 94.25 124 THR A O 1
ATOM 998 N N . SER A 1 125 ? 14.167 -0.663 -10.225 1.00 93.88 125 SER A N 1
ATOM 999 C CA . SER A 1 125 ? 15.246 0.252 -9.826 1.00 93.88 125 SER A CA 1
ATOM 1000 C C . SER A 1 125 ? 14.840 1.188 -8.691 1.00 93.88 125 SER A C 1
ATOM 1002 O O . SER A 1 125 ? 15.633 1.390 -7.773 1.00 93.88 125 SER A O 1
ATOM 1004 N N . VAL A 1 126 ? 13.612 1.712 -8.731 1.00 93.38 126 VAL A N 1
ATOM 1005 C CA . VAL A 1 126 ? 13.085 2.636 -7.721 1.00 93.38 126 VAL A CA 1
ATOM 1006 C C . VAL A 1 126 ? 12.909 1.909 -6.391 1.00 93.38 126 VAL A C 1
ATOM 1008 O O . VAL A 1 126 ? 13.477 2.338 -5.391 1.00 93.38 126 VAL A O 1
ATOM 1011 N N . CYS A 1 127 ? 12.201 0.775 -6.374 1.00 94.19 127 CYS A N 1
ATOM 1012 C CA . CYS A 1 127 ? 11.980 0.003 -5.151 1.00 94.19 127 CYS A CA 1
ATOM 1013 C C . CYS A 1 127 ? 13.302 -0.435 -4.517 1.00 94.19 127 CYS A C 1
ATOM 1015 O O . CYS A 1 127 ? 13.461 -0.290 -3.309 1.00 94.19 127 CYS A O 1
ATOM 1017 N N . ARG A 1 128 ? 14.280 -0.883 -5.320 1.00 94.81 128 ARG A N 1
ATOM 1018 C CA . ARG A 1 128 ? 15.609 -1.250 -4.812 1.00 94.81 128 ARG A CA 1
ATOM 1019 C C . ARG A 1 128 ? 16.324 -0.066 -4.159 1.00 94.81 128 ARG A C 1
ATOM 1021 O O . ARG A 1 128 ? 16.834 -0.210 -3.055 1.00 94.81 128 ARG A O 1
ATOM 1028 N N . ALA A 1 129 ? 16.349 1.094 -4.815 1.00 95.19 129 ALA A N 1
ATOM 1029 C CA . ALA A 1 129 ? 16.993 2.284 -4.260 1.00 95.19 129 ALA A CA 1
ATOM 1030 C C . ALA A 1 129 ? 16.338 2.723 -2.937 1.00 95.19 129 ALA A C 1
ATOM 1032 O O . ALA A 1 129 ? 17.032 3.090 -1.991 1.00 95.19 129 ALA A O 1
ATOM 1033 N N . LEU A 1 130 ? 15.006 2.645 -2.847 1.00 95.31 130 LEU A N 1
ATOM 1034 C CA . LEU A 1 130 ? 14.273 2.975 -1.624 1.00 95.31 130 LEU A CA 1
ATOM 1035 C C . LEU A 1 130 ? 14.464 1.925 -0.519 1.00 95.31 130 LEU A C 1
ATOM 1037 O O . LEU A 1 130 ? 14.607 2.298 0.644 1.00 95.31 130 LEU A O 1
ATOM 1041 N N . ASP A 1 131 ? 14.523 0.636 -0.863 1.00 96.25 131 ASP A N 1
ATOM 1042 C CA . ASP A 1 131 ? 14.831 -0.446 0.079 1.00 96.25 131 ASP A CA 1
ATOM 1043 C C . ASP A 1 131 ? 16.217 -0.271 0.716 1.00 96.25 131 ASP A C 1
ATOM 1045 O O . ASP A 1 131 ? 16.379 -0.526 1.908 1.00 96.25 131 ASP A O 1
ATOM 1049 N N . GLU A 1 132 ? 17.205 0.194 -0.053 1.00 96.81 132 GLU A N 1
ATOM 1050 C CA . GLU A 1 132 ? 18.577 0.410 0.420 1.00 96.81 132 GLU A CA 1
ATOM 1051 C C . GLU A 1 132 ? 18.704 1.574 1.416 1.00 96.81 132 GLU A C 1
ATOM 1053 O O . GLU A 1 132 ? 19.559 1.532 2.305 1.00 96.81 132 GLU A O 1
ATOM 1058 N N . VAL A 1 133 ? 17.879 2.619 1.277 1.00 97.00 133 VAL A N 1
ATOM 1059 C CA . VAL A 1 133 ? 17.991 3.848 2.087 1.00 97.00 133 VAL A CA 1
ATOM 1060 C C . VAL A 1 133 ? 16.973 3.949 3.227 1.00 97.00 133 VAL A C 1
ATOM 1062 O O . VAL A 1 133 ? 17.125 4.807 4.102 1.00 97.00 133 VAL A O 1
ATOM 1065 N N . ALA A 1 134 ? 15.933 3.111 3.229 1.00 96.75 134 ALA A N 1
ATOM 1066 C CA . ALA A 1 134 ? 14.892 3.120 4.251 1.00 96.75 134 ALA A CA 1
ATOM 1067 C C . ALA A 1 134 ? 15.358 2.498 5.572 1.00 96.75 134 ALA A C 1
ATOM 1069 O O . ALA A 1 134 ? 16.099 1.520 5.594 1.00 96.75 134 ALA A O 1
ATOM 1070 N N . ASP A 1 135 ? 14.855 3.021 6.695 1.00 95.12 135 ASP A N 1
ATOM 1071 C CA . ASP A 1 135 ? 15.075 2.387 8.002 1.00 95.12 135 ASP A CA 1
ATOM 1072 C C . ASP A 1 135 ? 14.197 1.134 8.153 1.00 95.12 135 ASP A C 1
ATOM 1074 O O . ASP A 1 135 ? 14.591 0.153 8.783 1.00 95.12 135 ASP A O 1
ATOM 1078 N N . ILE A 1 136 ? 12.986 1.168 7.583 1.00 93.00 136 ILE A N 1
ATOM 1079 C CA . ILE A 1 136 ? 12.074 0.023 7.510 1.00 93.00 136 ILE A CA 1
ATOM 1080 C C . ILE A 1 136 ? 11.498 -0.052 6.102 1.00 93.00 136 ILE A C 1
ATOM 1082 O O . ILE A 1 136 ? 10.934 0.924 5.612 1.00 93.00 136 ILE A O 1
ATOM 1086 N N . SER A 1 137 ? 11.566 -1.238 5.504 1.00 94.56 137 SER A N 1
ATOM 1087 C CA . SER A 1 137 ? 10.860 -1.582 4.275 1.00 94.56 137 SER A CA 1
ATOM 1088 C C . SER A 1 137 ? 9.809 -2.648 4.581 1.00 94.56 137 SER A C 1
ATOM 1090 O O . SER A 1 137 ? 10.109 -3.708 5.136 1.00 94.56 137 SER A O 1
ATOM 1092 N N . ALA A 1 138 ? 8.549 -2.342 4.281 1.00 91.31 138 ALA A N 1
ATOM 1093 C CA . ALA A 1 138 ? 7.429 -3.258 4.412 1.00 91.31 138 ALA A CA 1
ATOM 1094 C C . ALA A 1 138 ? 6.869 -3.549 3.012 1.00 91.31 138 ALA A C 1
ATOM 1096 O O . ALA A 1 138 ? 6.296 -2.643 2.399 1.00 91.31 138 ALA A O 1
ATOM 1097 N N . PRO A 1 139 ? 6.997 -4.789 2.505 1.00 91.38 139 PRO A N 1
ATOM 1098 C CA . PRO A 1 139 ? 6.556 -5.112 1.157 1.00 91.38 139 PRO A CA 1
ATOM 1099 C C . PRO A 1 139 ? 5.038 -4.986 1.025 1.00 91.38 139 PRO A C 1
ATOM 1101 O O . PRO A 1 139 ? 4.282 -5.226 1.976 1.00 91.38 139 PRO A O 1
ATOM 1104 N N . GLY A 1 140 ? 4.604 -4.639 -0.186 1.00 90.75 140 GLY A N 1
ATOM 1105 C CA . GLY A 1 140 ? 3.197 -4.654 -0.559 1.00 90.75 140 GLY A CA 1
ATOM 1106 C C . GLY A 1 140 ? 2.603 -6.061 -0.507 1.00 90.75 140 GLY A C 1
ATOM 1107 O O . GLY A 1 140 ? 3.306 -7.070 -0.547 1.00 90.75 140 GLY A O 1
ATOM 1108 N N . SER A 1 141 ? 1.277 -6.136 -0.416 1.00 89.00 141 SER A N 1
ATOM 1109 C CA . SER A 1 141 ? 0.571 -7.428 -0.397 1.00 89.00 141 SER A CA 1
ATOM 1110 C C . SER A 1 141 ? 0.557 -8.118 -1.763 1.00 89.00 141 SER A C 1
ATOM 1112 O O . SER A 1 141 ? 0.478 -9.342 -1.838 1.00 89.00 141 SER A O 1
ATOM 1114 N N . LYS A 1 142 ? 0.636 -7.328 -2.837 1.00 88.69 142 LYS A N 1
ATOM 1115 C CA . LYS A 1 142 ? 0.880 -7.782 -4.205 1.00 88.69 142 LYS A CA 1
ATOM 1116 C C . LYS A 1 142 ? 2.182 -7.147 -4.690 1.00 88.69 142 LYS A C 1
ATOM 1118 O O . LYS A 1 142 ? 2.499 -6.010 -4.347 1.00 88.69 142 LYS A O 1
ATOM 1123 N N . ASP A 1 143 ? 2.932 -7.907 -5.472 1.00 90.56 143 ASP A N 1
ATOM 1124 C CA . ASP A 1 143 ? 4.165 -7.458 -6.112 1.00 90.56 143 ASP A CA 1
ATOM 1125 C C . ASP A 1 143 ? 3.801 -6.630 -7.350 1.00 90.56 143 ASP A C 1
ATOM 1127 O O . ASP A 1 143 ? 3.272 -7.181 -8.319 1.00 90.56 143 ASP A O 1
ATOM 1131 N N . HIS A 1 144 ? 4.065 -5.320 -7.300 1.00 91.38 144 HIS A N 1
ATOM 1132 C CA . HIS A 1 144 ? 3.734 -4.376 -8.372 1.00 91.38 144 HIS A CA 1
ATOM 1133 C C . HIS A 1 144 ? 4.261 -4.837 -9.739 1.00 91.38 144 HIS A C 1
ATOM 1135 O O . HIS A 1 144 ? 3.537 -4.807 -10.732 1.00 91.38 144 HIS A O 1
ATOM 1141 N N . ILE A 1 145 ? 5.497 -5.340 -9.798 1.00 92.69 145 ILE A N 1
ATOM 1142 C CA . ILE A 1 145 ? 6.140 -5.768 -11.049 1.00 92.69 145 ILE A CA 1
ATOM 1143 C C . ILE A 1 145 ? 5.385 -6.943 -11.674 1.00 92.69 145 ILE A C 1
ATOM 1145 O O . ILE A 1 145 ? 5.224 -7.035 -12.899 1.00 92.69 145 ILE A O 1
ATOM 1149 N N . LYS A 1 146 ? 4.863 -7.838 -10.834 1.00 93.19 146 LYS A N 1
ATOM 1150 C CA . LYS A 1 146 ? 4.062 -8.972 -11.298 1.00 93.19 146 LYS A CA 1
ATOM 1151 C C . LYS A 1 146 ? 2.688 -8.532 -11.787 1.00 93.19 146 LYS A C 1
ATOM 1153 O O . LYS A 1 146 ? 2.300 -8.944 -12.881 1.00 93.19 146 LYS A O 1
ATOM 1158 N N . VAL A 1 147 ? 1.987 -7.696 -11.020 1.00 92.06 147 VAL A N 1
ATOM 1159 C CA . VAL A 1 147 ? 0.565 -7.384 -11.267 1.00 92.06 147 VAL A CA 1
ATOM 1160 C C . VAL A 1 147 ? 0.330 -6.189 -12.195 1.00 92.06 147 VAL A C 1
ATOM 1162 O O . VAL A 1 147 ? -0.737 -6.098 -12.797 1.00 92.06 147 VAL A O 1
ATOM 1165 N N . GLN A 1 148 ? 1.316 -5.309 -12.368 1.00 91.56 148 GLN A N 1
ATOM 1166 C CA . GLN A 1 148 ? 1.194 -4.072 -13.152 1.00 91.56 148 GLN A CA 1
ATOM 1167 C C . GLN A 1 148 ? 2.397 -3.814 -14.067 1.00 9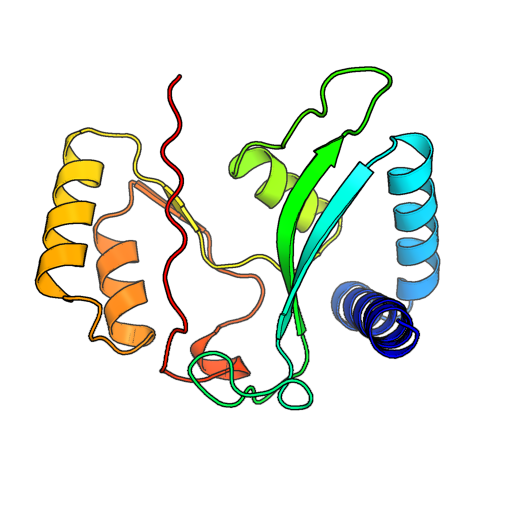1.56 148 GLN A C 1
ATOM 1169 O O . GLN A 1 148 ? 2.237 -3.226 -15.132 1.00 91.56 148 GLN A O 1
ATOM 1174 N N . GLY A 1 149 ? 3.573 -4.345 -13.728 1.00 92.62 149 GLY A N 1
ATOM 1175 C CA . GLY A 1 149 ? 4.785 -4.191 -14.528 1.00 92.62 149 GLY A CA 1
ATOM 1176 C C . GLY A 1 149 ? 5.740 -3.152 -13.951 1.00 92.62 149 GLY A C 1
ATOM 1177 O O . GLY A 1 149 ? 5.772 -2.911 -12.745 1.00 92.62 149 GLY A O 1
ATOM 1178 N N . GLU A 1 150 ? 6.573 -2.586 -14.814 1.00 94.25 150 GLU A N 1
ATOM 1179 C CA . GLU A 1 150 ? 7.727 -1.793 -14.389 1.00 94.25 150 GLU A CA 1
ATOM 1180 C C . GLU A 1 150 ? 7.450 -0.291 -14.315 1.00 94.25 150 GLU A C 1
ATOM 1182 O O . GLU A 1 150 ? 8.249 0.420 -13.724 1.00 94.25 150 GLU A O 1
ATOM 1187 N N . ILE A 1 151 ? 6.364 0.226 -14.888 1.00 92.00 151 ILE A N 1
ATOM 1188 C CA . ILE A 1 151 ? 6.089 1.668 -14.799 1.00 92.00 151 ILE A CA 1
ATOM 1189 C C . ILE A 1 151 ? 5.286 1.950 -13.533 1.00 92.00 151 ILE A C 1
ATOM 1191 O O . ILE A 1 151 ? 4.166 1.459 -13.388 1.00 92.00 151 ILE A O 1
ATOM 1195 N N . LEU A 1 152 ? 5.867 2.734 -12.627 1.00 89.19 152 LEU A N 1
ATOM 1196 C CA . LEU A 1 152 ? 5.171 3.274 -11.462 1.00 89.19 152 LEU A CA 1
ATOM 1197 C C . LEU A 1 152 ? 4.361 4.504 -11.882 1.00 89.19 152 LEU A C 1
ATOM 1199 O O . LEU A 1 152 ? 4.861 5.347 -12.620 1.00 89.19 152 LEU A O 1
ATOM 1203 N N . GLU A 1 153 ? 3.136 4.635 -11.374 1.00 86.25 153 GLU A N 1
ATOM 1204 C CA . GLU A 1 153 ? 2.350 5.869 -11.532 1.00 86.25 153 GLU A CA 1
ATOM 1205 C C . GLU A 1 153 ? 2.953 7.031 -10.727 1.00 86.25 153 GLU A C 1
ATOM 1207 O O . GLU A 1 153 ? 2.925 8.180 -11.158 1.00 86.25 153 GLU A O 1
ATOM 1212 N N . GLY A 1 154 ? 3.530 6.724 -9.564 1.00 87.44 154 GLY A N 1
ATOM 1213 C CA . GLY A 1 154 ? 4.199 7.696 -8.712 1.00 87.44 154 GLY A CA 1
ATOM 1214 C C . GLY A 1 154 ? 4.497 7.153 -7.318 1.00 87.44 154 GLY A C 1
ATOM 1215 O O . GLY A 1 154 ? 4.224 5.994 -6.998 1.00 87.44 154 GLY A O 1
ATOM 1216 N N . LEU A 1 155 ? 5.059 8.017 -6.472 1.00 88.69 155 LEU A N 1
ATOM 1217 C CA . LEU A 1 155 ? 5.320 7.746 -5.060 1.00 88.69 155 LEU A CA 1
ATOM 1218 C C . LEU A 1 155 ? 4.476 8.681 -4.191 1.00 88.69 155 LEU A C 1
ATOM 1220 O O . LEU A 1 155 ? 4.376 9.876 -4.456 1.00 88.69 155 LEU A O 1
ATOM 1224 N N . VAL A 1 156 ? 3.911 8.149 -3.107 1.00 87.81 156 VAL A N 1
ATOM 1225 C CA . VAL A 1 156 ? 3.186 8.952 -2.116 1.00 87.81 156 VAL A CA 1
ATOM 1226 C C . VAL A 1 156 ? 4.060 9.124 -0.881 1.00 87.81 156 VAL A C 1
ATOM 1228 O O . VAL A 1 156 ? 4.279 8.179 -0.123 1.00 87.81 156 VAL A O 1
ATOM 1231 N N . ALA A 1 157 ? 4.537 10.347 -0.655 1.00 87.50 157 ALA A N 1
ATOM 1232 C CA . ALA A 1 157 ? 5.303 10.702 0.533 1.00 87.50 157 ALA A CA 1
ATOM 1233 C C . ALA A 1 157 ? 4.407 11.371 1.585 1.00 87.50 157 ALA A C 1
ATOM 1235 O O . ALA A 1 157 ? 3.641 12.289 1.288 1.00 87.50 157 ALA A O 1
ATOM 1236 N N . ARG A 1 158 ? 4.532 10.944 2.847 1.00 86.38 158 ARG A N 1
ATOM 1237 C CA . ARG A 1 158 ? 3.870 11.583 3.991 1.00 86.38 158 ARG A CA 1
ATOM 1238 C C . ARG A 1 158 ? 4.909 11.964 5.034 1.00 86.38 158 ARG A C 1
ATOM 1240 O O . ARG A 1 158 ? 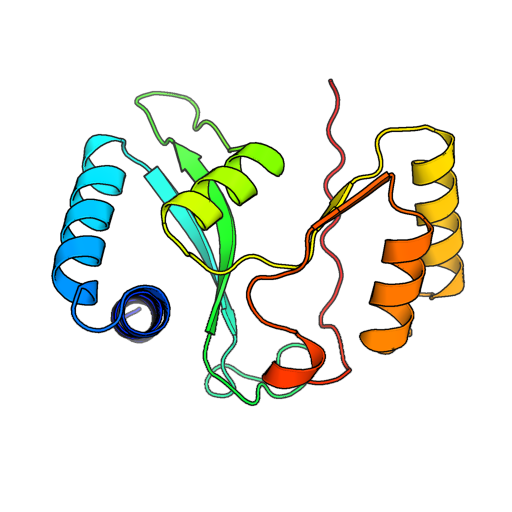5.507 11.094 5.660 1.00 86.38 158 ARG A O 1
ATOM 1247 N N . ILE A 1 159 ? 5.066 13.264 5.261 1.00 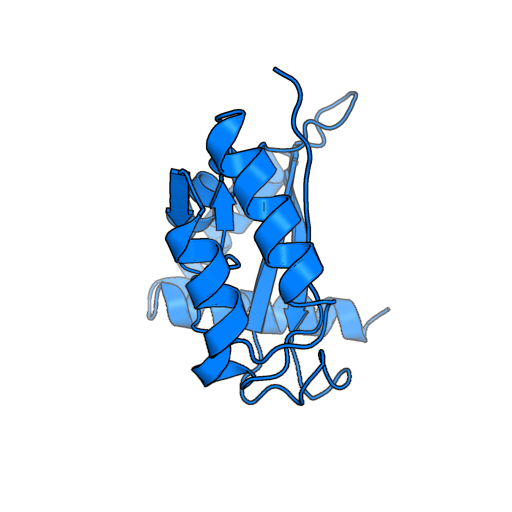85.31 159 ILE A N 1
ATOM 1248 C CA . ILE A 1 159 ? 5.870 13.778 6.371 1.00 85.31 159 ILE A CA 1
ATOM 1249 C C . ILE A 1 159 ? 5.018 13.707 7.638 1.00 85.31 159 ILE A C 1
ATOM 1251 O O . ILE A 1 159 ? 3.906 14.238 7.685 1.00 85.31 159 ILE A O 1
ATOM 1255 N N . VAL A 1 160 ? 5.531 13.029 8.660 1.00 77.88 160 VAL A N 1
ATOM 1256 C CA . VAL A 1 160 ? 4.894 12.929 9.974 1.00 77.88 160 VAL A CA 1
ATOM 1257 C C . VAL A 1 160 ? 5.750 13.678 10.991 1.00 77.88 160 VAL A C 1
ATOM 1259 O O . VAL A 1 160 ? 6.928 13.380 11.156 1.00 77.88 160 VAL A O 1
ATOM 1262 N N . SER A 1 161 ? 5.175 14.686 11.647 1.00 68.88 161 SER A N 1
ATOM 1263 C CA . SER A 1 161 ? 5.774 15.310 12.828 1.00 68.88 161 SER A CA 1
ATOM 1264 C C . SER A 1 161 ? 5.339 14.532 14.068 1.00 68.88 161 SER A C 1
ATOM 1266 O O . SER A 1 161 ? 4.144 14.262 14.216 1.00 68.88 161 SER A O 1
ATOM 1268 N N . HIS A 1 162 ? 6.294 14.175 14.927 1.00 56.16 162 HIS A N 1
ATOM 1269 C CA . HIS A 1 162 ? 6.017 13.645 16.263 1.00 56.16 162 HIS A CA 1
ATOM 1270 C C . HIS A 1 162 ? 5.574 14.751 17.220 1.00 56.16 162 HIS A C 1
ATOM 1272 O O . HIS A 1 162 ? 6.113 15.875 17.100 1.00 56.16 162 HIS A O 1
#

Secondary structure (DSSP, 8-state):
-HHHHHHHHHHHHHHHHHHHGGGHHHHHHHHHHHHHHTTEEEEEEEE-TTT--BSB--SS-EEEEEEEEE-TTSS-EEPPHHHHHHHHHHHT--B--EEE--SHHHHHHHHHHHHHHTT--BHHHHHHHHHHH-SEEE--SS-HHHHT-SB-----------

pLDDT: mean 88.41, std 12.08, range [31.62, 97.0]

Radius of gyration: 17.12 Å; chains: 1; bounding box: 44×36×35 Å

=== Feature glossary ===
The features interleaved in this record are:

— What the protein is —

Sequence gives the chain of amino acids in standard one-letter code (A=alanine, C=cysteine, …, Y=tyrosine), read N→C. It is the only feature that is directly encoded by the gene; all structural features are derived from the folded form of this sequence.

Database cross-references. InterPro integrates a dozen domain/family signature databases into unified entries with residue-range hits. GO terms attach function/process/location labels with evidence codes. CATH codes position the fold in a four-level structural taxonomy. Organism is the NCBI-taxonomy species name.

— Where its atoms are —

Atomic coordinates in PDBx/mmCIF format — the same representation the Protein Data Bank distributes. Each line of the _atom_site loop places one backbone atom in Cartesian space (units: ångströms, origin: arbitrary).

The six renders are orthographic views along the three Cartesian axes in both directions. Representation (cartoon, sticks, or surface) and color scheme (sequence-rainbow or by-chain) vary across proteins so the training set covers all the common visualization conventions.

— Local backbone conformation —

Eight-state secondary structure (DSSP): H is the canonical α-helix, G the tighter 3₁₀-helix, I the wider π-helix; E/B are β-structure, T and S are turns and bends, and '-' is everything else. DSSP derives these from the pattern of main-chain N–H···O=C hydrogen bonds, not from the sequence.

P-SEA three-state annotation labels each residue as helix, strand, or coil based purely on the geometry of the Cα trace. It serves as a fallback when the full backbone (and thus DSSP) is unavailable.

The φ/ψ torsion pair specifies the backbone conformation at each residue. φ rotates about the N–Cα bond, ψ about the Cα–C bond. Steric clashes forbid most of the (φ, ψ) plane — the allowed regions (α-helix basin, β-sheet basin, left-handed helix) are the Ramachandran-allowed regions.

— Global shape and packing —

The geometric summary reports three shape descriptors. Rg (radius of gyration) measures how spread out the Cα atoms are about their centre of mass; compact globular proteins have small Rg, elongated or unfolded ones large. Cα contacts (<8 Å, |i−j|>4) count long-range residue pairs in spatial proximity — high for tightly packed folds, near zero for rods or random coil. The bounding-box extents give the protein's footprint along x, y, z in Å.

Solvent-accessible surface area (SASA) is the area in Å² traced out by the centre of a 1.4 Å probe sphere (a water molecule) rolled over the protein's van der Waals surface (Shrake–Rupley / Lee–Richards construction). Buried residues have near-zero SASA; fully exposed residues can exceed 200 Å². The total SASA scales roughly with the number of surface residues.

The contact map is a binary N×N matrix image: pixel (i, j) is dark where Cα_i and Cα_j are within 8 Å and |i−j|>4. Because the |i−j|>4 filter removes local helical contacts, off-diagonal stripes parallel to the main diagonal indicate parallel β-sheets; stripes perpendicular to it indicate antiparallel β-sheets. The Ramachandran plot scatters every residue's (φ, ψ) pair against the sterically allowed regions. The PAE heatmap renders the predicted-aligned-error matrix.

— Structural neighborhood —

3Di is Foldseek's structural alphabet. Each residue is assigned one of twenty discrete states based on how its Cα sits relative to its spatial (not sequential) neighbors. Aligning 3Di strings finds structural homologs roughly as well as full 3D superposition, but orders of magnitude faster.

Nearest PDB neighbors are the top structural matches found by Foldseek when searching this structure against the entire Protein Data Bank. Each hit reports a TM-score (0 to 1; >0.5 almost always implies the same fold) and an E-value. These are *structural* homologs — they may share no detectable sequence similarity.

— Confidence and disorder —

For AlphaFold models, the B-factor field carries pLDDT — the model's own estimate of local accuracy on a 0–100 scale. Regions with pLDDT<50 should be treated as essentially unmodeled; they often correspond to intrinsically disordered segments.

Crystallographic B-factors measure how much each atom's electron density is smeared out, in Å². They rise in mobile loops and surface residues and fall in the buried interior. In AlphaFold models this column is repurposed to hold pLDDT instead.

Predicted aligned error is AlphaFold's pairwise confidence. Unlike pLDDT (per-residue), PAE is per-residue-pair and captures whether two parts of the structure are correctly placed relative to each other. Units are ångströms of expected positional error.